Protein AF-A0AAV2QQ16-F1 (afdb_monomer)

Organism: Meganyctiphanes norvegica (NCBI:txid48144)

Mean predicted aligned error: 18.35 Å

Secondary structu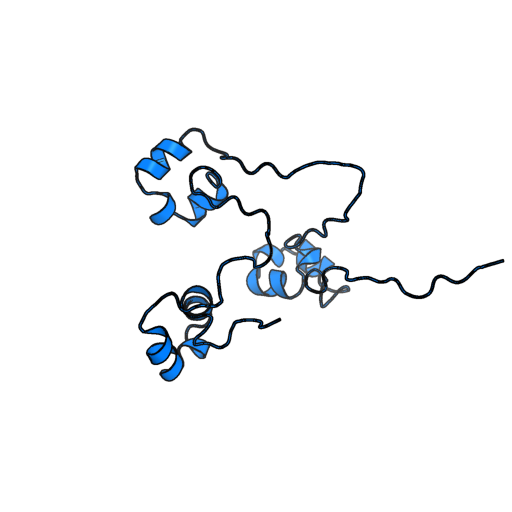re (DSSP, 8-state):
-------------TTSS-SSTTTHHHHHHHTHHHHTHHHHHHH-TTTTTSS------TT---------S-TTHHHHHHTTHHHHSHHHHHHH-TTTTT---S---S-S--S--SSTTHHHHHHTTHHHHSHHHHHHH-TTTTT-----

Sequence (148 aa):
CASYQENYILESNVWCLDKHPGKCPTWAVRGDCRSNADYMTYVCPKSCGVCMQTLYSKETEETFKCADHHESCGSWAYLGECWRNPNYMNTYCPDTCNTCHPHHGFEDNICADHHYSCSEWAEHGECLLNPAFMSHNCPYSCNMCAIE

pLDDT: mean 73.98, std 18.56, range [34.0, 97.19]

Radius of gyration: 20.08 Å; Cα contacts (8 Å, |Δi|>4): 129; chains: 1; bounding box: 46×65×39 Å

Solvent-accessible surface area (backbone atoms only — not comparable to full-atom values): 9040 Å² total; per-residue (Å²): 133,90,78,88,79,82,82,82,84,74,77,72,64,77,81,55,44,42,79,40,74,90,47,27,56,60,41,29,74,72,41,36,45,73,81,39,35,75,60,27,51,72,40,13,9,37,54,52,61,72,36,73,82,77,72,84,57,95,82,63,94,70,74,84,75,70,56,54,75,46,92,57,34,64,62,40,46,75,73,42,31,50,76,77,39,39,73,60,29,52,73,37,14,13,44,77,60,69,54,63,63,84,80,68,72,94,75,87,72,76,77,50,52,76,45,94,58,29,59,60,40,36,75,72,42,34,48,78,78,40,43,76,60,28,57,74,37,13,20,40,57,53,67,67,56,84,88,127

Structure (mmCIF, N/CA/C/O backbone):
data_AF-A0AAV2QQ16-F1
#
_entry.id   AF-A0AAV2QQ16-F1
#
loop_
_atom_site.group_PDB
_atom_site.id
_atom_site.type_symbol
_atom_site.label_atom_id
_atom_site.label_alt_id
_atom_site.label_comp_id
_atom_site.label_asym_id
_atom_site.label_entity_id
_atom_site.label_seq_id
_atom_site.pdbx_PDB_ins_code
_atom_site.Cartn_x
_atom_site.Cartn_y
_atom_site.Cartn_z
_atom_site.occupancy
_atom_site.B_iso_or_equiv
_atom_site.auth_seq_id
_atom_site.auth_comp_id
_atom_site.auth_asym_id
_atom_site.auth_atom_id
_atom_site.pdbx_PDB_model_num
ATOM 1 N N . CYS A 1 1 ? -25.372 40.022 6.803 1.00 34.00 1 CYS A N 1
ATOM 2 C CA . CYS A 1 1 ? -26.263 39.065 7.490 1.00 34.00 1 CYS A CA 1
ATOM 3 C C . CYS A 1 1 ? -26.304 37.782 6.681 1.00 34.00 1 CYS A C 1
ATOM 5 O O . CYS A 1 1 ? -26.472 37.861 5.473 1.00 34.00 1 CYS A O 1
ATOM 7 N N . ALA A 1 2 ? -26.031 36.660 7.345 1.00 38.97 2 ALA A N 1
ATOM 8 C CA . ALA A 1 2 ? -25.807 35.343 6.764 1.00 38.97 2 ALA A CA 1
ATOM 9 C C . ALA A 1 2 ? -26.985 34.827 5.921 1.00 38.97 2 ALA A C 1
ATOM 11 O O . ALA A 1 2 ? -28.140 34.976 6.318 1.00 38.97 2 ALA A O 1
ATOM 12 N N . SER A 1 3 ? -26.673 34.153 4.814 1.00 41.25 3 SER A N 1
ATOM 13 C CA . SER A 1 3 ? -27.585 33.230 4.139 1.00 41.25 3 SER A CA 1
ATOM 14 C C . SER A 1 3 ? -26.957 31.839 4.135 1.00 41.25 3 SER A C 1
ATOM 16 O O . SER A 1 3 ? -26.001 31.576 3.411 1.00 41.25 3 SER A O 1
ATOM 18 N N . TYR A 1 4 ? -27.490 31.015 5.031 1.00 43.38 4 TYR A N 1
ATOM 19 C CA . TYR A 1 4 ? -27.502 29.559 5.092 1.00 43.38 4 TYR A CA 1
ATOM 20 C C . TYR A 1 4 ? -26.944 28.821 3.863 1.00 43.38 4 TYR A C 1
ATOM 22 O O . TYR A 1 4 ? -27.578 28.772 2.812 1.00 43.38 4 TYR A O 1
ATOM 30 N N . GLN A 1 5 ? -25.805 28.157 4.053 1.00 41.94 5 GLN A N 1
ATOM 31 C CA . GLN A 1 5 ? -25.510 26.888 3.393 1.00 41.94 5 GLN A CA 1
ATOM 32 C C . GLN A 1 5 ? -25.169 25.886 4.493 1.00 41.94 5 GLN A C 1
ATOM 34 O O . GLN A 1 5 ? -24.053 25.832 5.004 1.00 41.94 5 GLN A O 1
ATOM 39 N N . GLU A 1 6 ? -26.197 25.160 4.919 1.00 42.34 6 GLU A N 1
ATOM 40 C CA . GLU A 1 6 ? -26.064 23.989 5.770 1.00 42.34 6 GLU A CA 1
ATOM 41 C C . GLU A 1 6 ? -25.352 22.871 4.992 1.00 42.34 6 GLU A C 1
ATOM 43 O O . GLU A 1 6 ? -25.765 22.493 3.900 1.00 42.34 6 GLU A O 1
ATOM 48 N N . ASN A 1 7 ? -24.298 22.334 5.610 1.00 46.41 7 ASN A N 1
ATOM 49 C CA . ASN A 1 7 ? -23.937 20.916 5.574 1.00 46.41 7 ASN A CA 1
ATOM 50 C C . ASN A 1 7 ? -23.619 20.273 4.213 1.00 46.41 7 ASN A C 1
ATOM 52 O O . ASN A 1 7 ? -24.201 19.255 3.855 1.00 46.41 7 ASN A O 1
ATOM 56 N N . TYR A 1 8 ? -22.584 20.764 3.530 1.00 43.53 8 TYR A N 1
ATOM 57 C CA . TYR A 1 8 ? -21.833 19.961 2.553 1.00 43.53 8 TYR A CA 1
ATOM 58 C C . TYR A 1 8 ? -20.449 19.617 3.132 1.00 43.53 8 TYR A C 1
ATOM 60 O O . TYR A 1 8 ? -19.409 19.954 2.573 1.00 43.53 8 TYR A O 1
ATOM 68 N N . ILE A 1 9 ? -20.430 18.985 4.315 1.00 46.88 9 ILE A N 1
ATOM 69 C CA . ILE A 1 9 ? -19.266 18.213 4.775 1.00 46.88 9 ILE A CA 1
ATOM 70 C C . ILE A 1 9 ? -19.329 16.897 4.001 1.00 46.88 9 ILE A C 1
ATOM 72 O O . ILE A 1 9 ? -19.805 15.891 4.517 1.00 46.88 9 ILE A O 1
ATOM 76 N N . LEU A 1 10 ? -18.949 16.924 2.728 1.00 43.50 10 LEU A N 1
ATOM 77 C CA . LEU A 1 10 ? -18.816 15.696 1.962 1.00 43.50 10 LEU A CA 1
ATOM 78 C C . LEU A 1 10 ? -17.417 15.135 2.126 1.00 43.50 10 LEU A C 1
ATOM 80 O O . LEU A 1 10 ? -16.437 15.668 1.615 1.00 43.50 10 LEU A O 1
ATOM 84 N N . GLU A 1 11 ? -17.401 14.069 2.923 1.00 44.38 11 GLU A N 1
ATOM 85 C CA . GLU A 1 11 ? -16.553 12.894 2.750 1.00 44.38 11 GLU A CA 1
ATOM 86 C C . GLU A 1 11 ? -15.055 13.186 2.688 1.00 44.38 11 GLU A C 1
ATOM 88 O O . GLU A 1 11 ? -14.321 12.781 1.791 1.00 44.38 11 GLU A O 1
ATOM 93 N N . SER A 1 12 ? -14.559 13.840 3.737 1.00 49.03 12 SER A N 1
ATOM 94 C CA . SER A 1 12 ? -13.152 13.711 4.098 1.00 49.03 12 SER A CA 1
ATOM 95 C C . SER A 1 12 ? -12.847 12.232 4.363 1.00 49.03 12 SER A C 1
ATOM 97 O O . SER A 1 12 ? -13.404 11.682 5.312 1.00 49.03 12 SER A O 1
ATOM 99 N N . ASN A 1 13 ? -11.977 11.620 3.549 1.00 53.56 13 ASN A N 1
ATOM 100 C CA . ASN A 1 13 ? -11.393 10.279 3.713 1.00 53.56 13 ASN A CA 1
ATOM 101 C C . ASN A 1 13 ? -11.302 9.842 5.190 1.00 53.56 13 ASN A C 1
ATOM 103 O O . ASN A 1 13 ? -10.327 10.147 5.882 1.00 53.56 13 ASN A O 1
ATOM 107 N N . VAL A 1 14 ? -12.328 9.126 5.667 1.00 55.81 14 VAL A N 1
ATOM 108 C CA . VAL A 1 14 ? -12.535 8.786 7.090 1.00 55.81 14 VAL A CA 1
ATOM 109 C C . VAL A 1 14 ? -11.428 7.862 7.615 1.00 55.81 14 VAL A C 1
ATOM 111 O O . VAL A 1 14 ? -11.119 7.860 8.805 1.00 55.81 14 VAL A O 1
ATOM 114 N N . TRP A 1 15 ? -10.761 7.139 6.715 1.00 57.22 15 TRP A N 1
ATOM 115 C CA . TRP A 1 15 ? -9.616 6.280 7.013 1.00 57.22 15 TRP A CA 1
ATOM 116 C C . TRP A 1 15 ? -8.303 7.055 7.224 1.00 57.22 15 TRP A C 1
ATOM 118 O O . TRP A 1 15 ? -7.371 6.519 7.817 1.00 57.22 15 TRP A O 1
ATOM 128 N N . CYS A 1 16 ? -8.227 8.320 6.789 1.00 72.88 16 CYS A N 1
ATOM 129 C CA . CYS A 1 16 ? -7.034 9.161 6.891 1.00 72.88 16 CYS A CA 1
ATOM 130 C C . CYS A 1 16 ? -7.122 10.161 8.055 1.00 72.88 16 CYS A C 1
ATOM 132 O O . CYS A 1 16 ? -6.892 11.370 7.920 1.00 72.88 16 CYS A O 1
ATOM 134 N N . LEU A 1 17 ? -7.509 9.648 9.220 1.00 79.12 17 LEU A N 1
ATOM 135 C CA . LEU A 1 17 ? -7.587 10.398 10.464 1.00 79.12 17 LEU A CA 1
ATOM 136 C C . LEU A 1 17 ? -6.901 9.617 11.576 1.00 79.12 17 LEU A C 1
ATOM 138 O O . LEU A 1 17 ? -7.032 8.400 11.694 1.00 79.12 17 LEU A O 1
ATOM 142 N N . ASP A 1 18 ? -6.185 10.345 12.424 1.00 81.81 18 ASP A N 1
ATOM 143 C CA . ASP A 1 18 ? -5.626 9.772 13.636 1.00 81.81 18 ASP A CA 1
ATOM 144 C C . ASP A 1 18 ? -6.757 9.413 14.598 1.00 81.81 18 ASP A C 1
ATOM 146 O O . ASP A 1 18 ? -7.532 10.277 15.015 1.00 81.81 18 ASP A O 1
ATOM 150 N N . LYS A 1 19 ? -6.814 8.148 15.016 1.00 85.06 19 LYS A N 1
ATOM 151 C CA . LYS A 1 19 ? -7.788 7.668 16.010 1.00 85.06 19 LYS A CA 1
ATOM 152 C C . LYS A 1 19 ? -7.504 8.233 17.404 1.00 85.06 19 LYS A C 1
ATOM 154 O O . LYS A 1 19 ? -8.383 8.272 18.264 1.00 85.06 19 LYS A O 1
ATOM 159 N N . HIS A 1 20 ? -6.275 8.703 17.630 1.00 85.88 20 HIS A N 1
ATOM 160 C CA . HIS A 1 20 ? -5.846 9.358 18.864 1.00 85.88 20 HIS A CA 1
ATOM 161 C C . HIS A 1 20 ? -5.153 10.700 18.576 1.00 85.88 20 HIS A C 1
ATOM 163 O O . HIS A 1 20 ? -3.938 10.804 18.735 1.00 85.88 20 HIS A O 1
ATOM 169 N N . PRO A 1 21 ? -5.893 11.764 18.219 1.00 83.12 21 PRO A N 1
ATOM 170 C CA . PRO A 1 21 ? -5.307 13.035 17.777 1.00 83.12 21 PRO A CA 1
ATOM 171 C C . PRO A 1 21 ? -4.406 13.718 18.824 1.00 83.12 21 PRO A C 1
ATOM 173 O O . PRO A 1 21 ? -3.504 14.464 18.463 1.00 83.12 21 PRO A O 1
ATOM 176 N N . GLY A 1 22 ? -4.590 13.437 20.120 1.00 87.50 22 GLY A N 1
ATOM 177 C CA . GLY A 1 22 ? -3.707 13.936 21.186 1.00 87.50 22 GLY A CA 1
ATOM 178 C C . GLY A 1 22 ? -2.440 13.104 21.441 1.00 87.50 22 GLY A C 1
ATOM 179 O O . GLY A 1 22 ? -1.552 13.564 22.153 1.00 87.50 22 GLY A O 1
ATOM 180 N N . LYS A 1 23 ? -2.348 11.879 20.905 1.00 92.38 23 LYS A N 1
ATOM 181 C CA . LYS A 1 23 ? -1.226 10.944 21.146 1.00 92.38 23 LYS A CA 1
ATOM 182 C C . LYS A 1 23 ? -0.461 10.582 19.875 1.00 92.38 23 LYS A C 1
ATOM 184 O O . LYS A 1 23 ? 0.747 10.396 19.914 1.00 92.38 23 LYS A O 1
ATOM 189 N N . CYS A 1 24 ? -1.148 10.516 18.743 1.00 92.19 24 CYS A N 1
ATOM 190 C CA . CYS A 1 24 ? -0.551 10.189 17.458 1.00 92.19 24 CYS A CA 1
ATOM 191 C C . CYS A 1 24 ? 0.609 11.123 17.066 1.00 92.19 24 CYS A C 1
ATOM 193 O O . CYS A 1 24 ? 1.646 10.594 16.667 1.00 92.19 24 CYS A O 1
ATOM 195 N N . PRO A 1 25 ? 0.543 12.456 17.282 1.00 93.62 25 PRO A N 1
ATOM 196 C CA . PRO A 1 25 ? 1.682 13.329 16.998 1.00 93.62 25 PRO A CA 1
ATOM 197 C C . PRO A 1 25 ? 2.910 13.015 17.861 1.00 93.62 25 PRO A C 1
ATOM 199 O O . PRO A 1 25 ? 4.038 13.025 17.376 1.00 93.62 25 PRO A O 1
ATOM 202 N N . THR A 1 26 ? 2.711 12.712 19.147 1.00 94.88 26 THR A N 1
ATOM 203 C CA . THR A 1 26 ? 3.816 12.426 20.072 1.00 94.88 26 THR A CA 1
ATOM 204 C C . THR A 1 26 ? 4.442 11.060 19.815 1.00 94.88 26 THR A C 1
ATOM 206 O O . THR A 1 26 ? 5.666 10.953 19.819 1.00 94.88 26 THR A O 1
ATOM 209 N N . TRP A 1 27 ? 3.637 10.036 19.533 1.00 92.25 27 TRP A N 1
ATOM 210 C CA . TRP A 1 27 ? 4.126 8.717 19.117 1.00 92.25 27 TRP A CA 1
ATOM 211 C C . TRP A 1 27 ? 4.866 8.776 17.775 1.00 92.25 27 TRP A C 1
ATOM 213 O O . TRP A 1 27 ? 5.945 8.204 17.627 1.00 92.25 27 TRP A O 1
ATOM 223 N N . ALA A 1 28 ? 4.359 9.550 16.814 1.00 87.94 28 ALA A N 1
ATOM 224 C CA . ALA A 1 28 ? 5.040 9.744 15.539 1.00 87.94 28 ALA A CA 1
ATOM 225 C C . ALA A 1 28 ? 6.423 10.393 15.705 1.00 87.94 28 ALA A C 1
ATOM 227 O O . ALA A 1 28 ? 7.412 9.861 15.200 1.00 87.94 28 ALA A O 1
ATOM 228 N N . VAL A 1 29 ? 6.525 11.479 16.485 1.00 91.31 29 VAL A N 1
ATOM 229 C CA . VAL A 1 29 ? 7.808 12.151 16.784 1.00 91.31 29 VAL A CA 1
ATOM 230 C C . VAL A 1 29 ? 8.777 11.237 17.537 1.00 91.31 29 VAL A C 1
ATOM 232 O O . VAL A 1 29 ? 9.986 11.294 17.322 1.00 91.31 29 VAL A O 1
ATOM 235 N N . ARG A 1 30 ? 8.259 10.364 18.404 1.00 92.75 30 ARG A N 1
ATOM 236 C CA . ARG A 1 30 ? 9.050 9.378 19.149 1.00 92.75 30 ARG A CA 1
ATOM 237 C C . ARG A 1 30 ? 9.572 8.232 18.269 1.00 92.75 30 ARG A C 1
ATOM 239 O O . ARG A 1 30 ? 10.430 7.473 18.713 1.00 92.75 30 ARG A O 1
ATOM 246 N N . GLY A 1 31 ? 9.115 8.140 17.020 1.00 89.12 31 GLY A N 1
ATOM 247 C CA . GLY A 1 31 ? 9.569 7.150 16.047 1.00 89.12 31 GLY A CA 1
ATOM 248 C C . GLY A 1 31 ? 8.720 5.882 16.004 1.00 89.12 31 GLY A C 1
ATOM 249 O O . GLY A 1 31 ? 9.094 4.940 15.304 1.00 89.12 31 GLY A O 1
ATOM 250 N N . ASP A 1 32 ? 7.564 5.863 16.676 1.00 92.00 32 ASP A N 1
ATOM 251 C CA . ASP A 1 32 ? 6.681 4.694 16.713 1.00 92.00 32 ASP A CA 1
ATOM 252 C C . ASP A 1 32 ? 6.180 4.306 15.312 1.00 92.00 32 ASP A C 1
ATOM 254 O O . ASP A 1 32 ? 5.949 3.131 15.047 1.00 92.00 32 ASP A O 1
ATOM 258 N N . CYS A 1 33 ? 6.118 5.248 14.363 1.00 87.50 33 CYS A N 1
ATOM 259 C CA . CYS A 1 33 ? 5.799 4.953 12.961 1.00 87.50 33 CYS A CA 1
ATOM 260 C C . CYS A 1 33 ? 6.803 4.001 12.285 1.00 87.50 33 CYS A C 1
ATOM 262 O O . CYS A 1 33 ? 6.458 3.360 11.300 1.00 87.50 33 CYS A O 1
ATOM 264 N N . ARG A 1 34 ? 8.043 3.908 12.792 1.00 86.00 34 ARG A N 1
ATOM 265 C CA . ARG A 1 34 ? 9.065 2.968 12.301 1.00 86.00 34 ARG A CA 1
ATOM 266 C C . ARG A 1 34 ? 9.174 1.733 13.186 1.00 86.00 34 ARG A C 1
ATOM 268 O O . ARG A 1 34 ? 9.319 0.634 12.670 1.00 86.00 34 ARG A O 1
ATOM 275 N N . SER A 1 35 ? 9.126 1.904 14.507 1.00 85.12 35 SER A N 1
ATOM 276 C CA . SER A 1 35 ? 9.295 0.795 15.456 1.00 85.12 35 SER A CA 1
ATOM 277 C C . SER A 1 35 ? 8.025 -0.024 15.693 1.00 85.12 35 SER A C 1
ATOM 279 O O . SER A 1 35 ? 8.115 -1.125 16.224 1.00 85.12 35 SER A O 1
ATOM 281 N N . ASN A 1 36 ? 6.855 0.501 15.326 1.00 83.44 36 ASN A N 1
ATOM 282 C CA . ASN A 1 36 ? 5.554 -0.146 15.473 1.00 83.44 36 ASN A CA 1
ATOM 283 C C . ASN A 1 36 ? 4.644 0.195 14.277 1.00 83.44 36 ASN A C 1
ATOM 285 O O . ASN A 1 36 ? 3.518 0.672 14.438 1.00 83.44 36 ASN A O 1
ATOM 289 N N . ALA A 1 37 ? 5.188 0.015 13.070 1.00 77.25 37 ALA A N 1
ATOM 290 C CA . ALA A 1 37 ? 4.595 0.483 11.821 1.00 77.25 37 ALA A CA 1
ATOM 291 C C . ALA A 1 37 ? 3.171 -0.051 11.598 1.00 77.25 37 ALA A C 1
ATOM 293 O O . ALA A 1 37 ? 2.284 0.739 11.296 1.00 77.25 37 ALA A O 1
ATOM 294 N N . ASP A 1 38 ? 2.907 -1.337 11.834 1.00 76.69 38 ASP A N 1
ATOM 295 C CA . ASP A 1 38 ? 1.582 -1.939 11.598 1.00 76.69 38 ASP A CA 1
ATOM 296 C C . ASP A 1 38 ? 0.490 -1.325 12.487 1.00 76.69 38 ASP A C 1
ATOM 298 O O . ASP A 1 38 ? -0.600 -0.980 12.036 1.00 76.69 38 ASP A O 1
ATOM 302 N N . TYR A 1 39 ? 0.795 -1.109 13.767 1.00 83.88 39 TYR A N 1
ATOM 303 C CA . TYR A 1 39 ? -0.136 -0.457 14.685 1.00 83.88 39 TYR A CA 1
ATOM 304 C C . TYR A 1 39 ? -0.313 1.024 14.342 1.00 83.88 39 TYR A C 1
ATOM 306 O O . TYR A 1 39 ? -1.425 1.553 14.334 1.00 83.88 39 TYR A O 1
ATOM 314 N N . MET A 1 40 ? 0.792 1.708 14.057 1.00 86.38 40 MET A N 1
ATOM 315 C CA . MET A 1 40 ? 0.804 3.150 13.853 1.00 86.38 40 MET A CA 1
ATOM 316 C C . MET A 1 40 ? 0.218 3.566 12.503 1.00 86.38 40 MET A C 1
ATOM 318 O O . MET A 1 40 ? -0.412 4.615 12.423 1.00 86.38 40 MET A O 1
ATOM 322 N N . THR A 1 41 ? 0.340 2.738 11.470 1.00 77.19 41 THR A N 1
ATOM 323 C CA . THR A 1 41 ? -0.321 2.934 10.170 1.00 77.19 41 THR A CA 1
ATOM 324 C C . THR A 1 41 ? -1.839 2.803 10.287 1.00 77.19 41 THR A C 1
ATOM 326 O O . THR A 1 41 ? -2.558 3.572 9.662 1.00 77.19 41 THR A O 1
ATOM 329 N N . TYR A 1 42 ? -2.347 1.913 11.143 1.00 79.56 42 TYR A N 1
ATOM 330 C CA . TYR A 1 42 ? -3.787 1.758 11.376 1.00 79.56 42 TYR A CA 1
ATOM 331 C C . TYR A 1 42 ? -4.380 2.808 12.334 1.00 79.56 42 TYR A C 1
ATOM 333 O O . TYR A 1 42 ? -5.514 3.262 12.160 1.00 79.56 42 TYR A O 1
ATOM 341 N N . VAL A 1 43 ? -3.646 3.171 13.390 1.00 85.25 43 VAL A N 1
ATOM 342 C CA . VAL A 1 43 ? -4.144 4.047 14.468 1.00 85.25 43 VAL A CA 1
ATOM 343 C C . VAL A 1 43 ? -3.817 5.518 14.224 1.00 85.25 43 VAL A C 1
ATOM 345 O O . VAL A 1 43 ? -4.612 6.389 14.584 1.00 85.25 43 VAL A O 1
ATOM 348 N N . CYS A 1 44 ? -2.668 5.796 13.615 1.00 90.75 44 CYS A N 1
ATOM 349 C CA . CYS A 1 44 ? -2.132 7.135 13.391 1.00 90.75 44 CYS A CA 1
ATOM 350 C C . CYS A 1 44 ? -1.723 7.369 11.919 1.00 90.75 44 CYS A C 1
ATOM 352 O O . CYS A 1 44 ? -0.6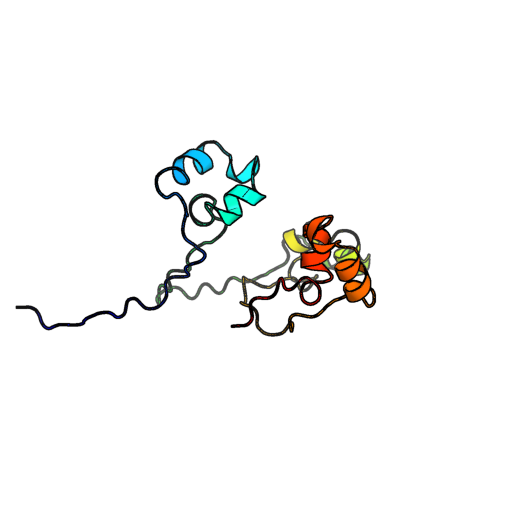10 7.847 11.663 1.00 90.75 44 CYS A O 1
ATOM 354 N N . PRO A 1 45 ? -2.584 7.035 10.936 1.00 81.94 45 PRO A N 1
ATOM 355 C CA . PRO A 1 45 ? -2.234 7.080 9.515 1.00 81.94 45 PRO A CA 1
ATOM 356 C C . PRO A 1 45 ? -1.820 8.484 9.056 1.00 81.94 45 PRO A C 1
ATOM 358 O O . PRO A 1 45 ? -0.919 8.625 8.228 1.00 81.94 45 PRO A O 1
ATOM 361 N N . LYS A 1 46 ? -2.423 9.531 9.637 1.00 83.06 46 LYS A N 1
ATOM 362 C CA . LYS A 1 46 ? -2.114 10.928 9.318 1.00 83.06 46 LYS A CA 1
ATOM 363 C C . LYS A 1 46 ? -0.818 11.376 9.990 1.00 83.06 46 LYS A C 1
ATOM 365 O O . LYS A 1 46 ? 0.060 11.909 9.319 1.00 83.06 46 LYS A O 1
ATOM 370 N N . SER A 1 47 ? -0.670 11.152 11.298 1.00 88.25 47 SER A N 1
ATOM 371 C CA . SER A 1 47 ? 0.549 11.532 12.030 1.00 88.25 47 SER A CA 1
ATOM 372 C C . SER A 1 47 ? 1.794 10.787 11.540 1.00 88.25 47 SER A C 1
ATOM 374 O O . SER A 1 47 ? 2.890 11.336 11.608 1.00 88.25 47 SER A O 1
ATOM 376 N N . CYS A 1 48 ? 1.641 9.565 11.025 1.00 85.62 48 CYS A N 1
ATOM 377 C CA . CYS A 1 48 ? 2.737 8.806 10.426 1.00 85.62 48 CYS A CA 1
ATOM 378 C C . CYS A 1 48 ? 2.982 9.104 8.945 1.00 85.62 48 CYS A C 1
ATOM 380 O O . CYS A 1 48 ? 3.894 8.518 8.367 1.00 85.62 48 CYS A O 1
ATOM 382 N N . GLY A 1 49 ? 2.192 9.993 8.330 1.00 79.00 49 GLY A N 1
ATOM 383 C CA . GLY A 1 49 ? 2.313 10.330 6.909 1.00 79.00 49 GLY A CA 1
ATOM 384 C C . GLY A 1 49 ? 2.025 9.155 5.972 1.00 79.00 49 GLY A C 1
ATOM 385 O O . GLY A 1 49 ? 2.436 9.181 4.819 1.00 79.00 49 GLY A O 1
ATOM 386 N N . VAL A 1 50 ? 1.344 8.124 6.475 1.00 75.50 50 VAL A N 1
ATOM 387 C CA . VAL A 1 50 ? 0.971 6.909 5.732 1.00 75.50 50 VAL A CA 1
ATOM 388 C C . VAL A 1 50 ? -0.171 7.215 4.775 1.00 75.50 50 VAL A C 1
ATOM 390 O O . VAL A 1 50 ? -0.276 6.625 3.708 1.00 75.50 50 VAL A O 1
ATOM 393 N N . CYS A 1 51 ? -1.008 8.178 5.147 1.00 65.81 51 CYS A N 1
ATOM 394 C CA . CYS A 1 51 ? -1.973 8.776 4.256 1.00 65.81 51 CYS A CA 1
ATOM 395 C C . CYS A 1 51 ? -1.700 10.278 4.177 1.00 65.81 51 CYS A C 1
ATOM 397 O O . CYS A 1 51 ? -1.625 10.991 5.183 1.00 65.81 51 CYS A O 1
ATOM 399 N N . MET A 1 52 ? -1.541 10.772 2.959 1.00 56.66 52 MET A N 1
ATOM 400 C CA . MET A 1 52 ? -1.586 12.195 2.688 1.00 56.66 52 MET A CA 1
ATOM 401 C C . MET A 1 52 ? -3.006 12.466 2.214 1.00 56.66 52 MET A C 1
ATOM 403 O O . MET A 1 52 ? -3.428 11.924 1.195 1.00 56.66 52 MET A O 1
ATOM 407 N N . GLN A 1 53 ? -3.776 13.259 2.968 1.00 49.78 53 GLN A N 1
ATOM 408 C CA . GLN A 1 53 ? -4.992 13.825 2.397 1.00 49.78 53 GLN A CA 1
ATOM 409 C C . GLN A 1 53 ? -4.526 14.635 1.192 1.00 49.78 53 GLN A C 1
ATOM 411 O O . GLN A 1 53 ? -3.910 15.689 1.355 1.00 49.78 53 GLN A O 1
ATOM 416 N N . THR A 1 54 ? -4.791 14.135 -0.011 1.00 43.31 54 THR A N 1
ATOM 417 C CA . THR A 1 54 ? -4.871 14.979 -1.190 1.00 43.31 54 THR A CA 1
ATOM 418 C C . THR A 1 54 ? -6.017 15.933 -0.900 1.00 43.31 54 THR A C 1
ATOM 420 O O . THR A 1 54 ? -7.179 15.651 -1.190 1.00 43.31 54 THR A O 1
ATOM 423 N N . LEU A 1 55 ? -5.713 17.052 -0.239 1.00 43.03 55 LEU A N 1
ATOM 424 C CA . LEU A 1 55 ? -6.529 18.231 -0.417 1.00 43.03 55 LEU A CA 1
ATOM 425 C C . LEU A 1 55 ? -6.511 18.433 -1.921 1.00 43.03 55 LEU A C 1
ATOM 427 O O . LEU A 1 55 ? -5.460 18.692 -2.500 1.00 43.03 55 LEU A O 1
ATOM 431 N N . TYR A 1 56 ? -7.662 18.186 -2.534 1.00 46.28 56 TYR A N 1
ATOM 432 C CA . TYR A 1 56 ? -7.974 18.519 -3.909 1.00 46.28 56 TYR A CA 1
ATOM 433 C C . TYR A 1 56 ? -7.845 20.047 -4.025 1.00 46.28 56 TYR A C 1
ATOM 435 O O . TYR A 1 56 ? -8.821 20.794 -4.032 1.00 46.28 56 TYR A O 1
ATOM 443 N N . SER A 1 57 ? -6.611 20.548 -4.013 1.00 40.97 57 SER A N 1
ATOM 444 C CA . SER A 1 57 ? -6.292 21.903 -4.400 1.00 40.97 57 SER A CA 1
ATOM 445 C C . SER A 1 57 ? -6.414 21.901 -5.906 1.00 40.97 57 SER A C 1
ATOM 447 O O . SER A 1 57 ? -5.536 21.424 -6.621 1.00 40.97 57 SER A O 1
ATOM 449 N N . LYS A 1 58 ? -7.539 22.432 -6.374 1.00 50.56 58 LYS A N 1
ATOM 450 C CA . LYS A 1 58 ? -7.879 22.713 -7.772 1.00 50.56 58 LYS A CA 1
ATOM 451 C C . LYS A 1 58 ? -6.859 23.631 -8.492 1.00 50.56 58 LYS A C 1
ATOM 453 O O . LYS A 1 58 ? -7.197 24.242 -9.494 1.00 50.56 58 LYS A O 1
ATOM 458 N N . GLU A 1 59 ? -5.626 23.765 -8.009 1.00 51.81 59 GLU A N 1
ATOM 459 C CA . GLU A 1 59 ? -4.624 24.697 -8.536 1.00 51.81 59 GLU A CA 1
ATOM 460 C C . GLU A 1 59 ? -3.235 24.104 -8.800 1.00 51.81 59 GLU A C 1
ATOM 462 O O . GLU A 1 59 ? -2.366 24.835 -9.262 1.00 51.81 59 GLU A O 1
ATOM 467 N N . THR A 1 60 ? -3.011 22.797 -8.639 1.00 38.41 60 THR A N 1
ATOM 468 C CA . THR A 1 60 ? -1.789 22.172 -9.176 1.00 38.41 60 THR A CA 1
ATOM 469 C C . THR A 1 60 ? -2.107 20.808 -9.776 1.00 38.41 60 THR A C 1
ATOM 471 O O . THR A 1 60 ? -2.296 19.835 -9.046 1.00 38.41 60 THR A O 1
ATOM 474 N N . GLU A 1 61 ? -2.157 20.728 -11.109 1.00 49.38 61 GLU A N 1
ATOM 475 C CA . GLU A 1 61 ? -1.961 19.467 -11.831 1.00 49.38 61 GLU A CA 1
ATOM 476 C C . GLU A 1 61 ? -0.528 18.976 -11.588 1.00 49.38 61 GLU A C 1
ATOM 478 O O . GLU A 1 61 ? 0.354 19.140 -12.424 1.00 49.38 61 GLU A O 1
ATOM 483 N N . GLU A 1 62 ? -0.267 18.378 -10.433 1.00 46.81 62 GLU A N 1
ATOM 484 C CA . GLU A 1 62 ? 0.862 17.464 -10.307 1.00 46.81 62 GLU A CA 1
ATOM 485 C C . GLU A 1 62 ? 0.298 16.052 -10.295 1.00 46.81 62 GLU A C 1
ATOM 487 O O . GLU A 1 62 ? 0.013 15.452 -9.261 1.00 46.81 62 GLU A O 1
ATOM 492 N N . THR A 1 63 ? 0.083 15.533 -11.504 1.00 48.75 63 THR A N 1
ATOM 493 C CA . THR A 1 63 ? -0.081 14.100 -11.720 1.00 48.75 63 THR A CA 1
ATOM 494 C C . THR A 1 63 ? 1.169 13.423 -11.169 1.00 48.75 63 THR A C 1
ATOM 496 O O . THR A 1 63 ? 2.262 13.637 -11.700 1.00 48.75 63 THR A O 1
ATOM 499 N N . PHE A 1 64 ? 1.038 12.636 -10.101 1.00 52.62 64 PHE A N 1
ATOM 500 C CA . PHE A 1 64 ? 2.137 11.821 -9.596 1.00 52.62 64 PHE A CA 1
ATOM 501 C C . PHE A 1 64 ? 2.605 10.891 -10.721 1.00 52.62 64 PHE A C 1
ATOM 503 O O . PHE A 1 64 ? 1.928 9.923 -11.072 1.00 52.62 64 PHE A O 1
ATOM 510 N N . LYS A 1 65 ? 3.737 11.227 -11.345 1.00 60.41 65 LYS A N 1
ATOM 511 C CA . LYS A 1 65 ? 4.300 10.444 -12.439 1.00 60.41 65 LYS A CA 1
ATOM 512 C C . LYS A 1 65 ? 5.085 9.297 -11.830 1.00 60.41 65 LYS A C 1
ATOM 514 O O . LYS A 1 65 ? 6.219 9.477 -11.394 1.00 60.41 65 LYS A O 1
ATOM 519 N N . CYS A 1 66 ? 4.459 8.130 -11.784 1.00 73.75 66 CYS A N 1
ATOM 520 C CA . CYS A 1 66 ? 5.169 6.923 -11.425 1.00 73.75 66 CYS A CA 1
ATOM 521 C C . CYS A 1 66 ? 6.230 6.617 -12.488 1.00 73.75 66 CYS A C 1
ATOM 523 O O . CYS A 1 66 ? 5.969 6.717 -13.687 1.00 73.75 66 CYS A O 1
ATOM 525 N N . ALA A 1 67 ? 7.444 6.342 -12.031 1.00 82.50 67 ALA A N 1
ATOM 526 C CA . ALA A 1 67 ? 8.591 6.099 -12.882 1.00 82.50 67 ALA A CA 1
ATOM 527 C C . ALA A 1 67 ? 9.595 5.241 -12.123 1.00 82.50 67 ALA A C 1
ATOM 529 O O . ALA A 1 67 ? 9.697 5.324 -10.897 1.00 82.50 67 ALA A O 1
ATOM 530 N N . ASP A 1 68 ? 10.380 4.474 -12.864 1.00 86.06 68 ASP A N 1
ATOM 531 C CA . ASP A 1 68 ? 11.534 3.795 -12.303 1.00 86.06 68 ASP A CA 1
ATOM 532 C C . ASP A 1 68 ? 12.555 4.787 -11.744 1.00 86.06 68 ASP A C 1
ATOM 534 O O . ASP A 1 68 ? 12.789 5.878 -12.268 1.00 86.06 68 ASP A O 1
ATOM 538 N N . HIS A 1 69 ? 13.203 4.373 -10.666 1.00 86.19 69 HIS A N 1
ATOM 539 C CA . HIS A 1 69 ? 14.232 5.127 -9.961 1.00 86.19 69 HIS A CA 1
ATOM 540 C C . HIS A 1 69 ? 15.633 4.563 -10.208 1.00 86.19 69 HIS A C 1
ATOM 542 O O . HIS A 1 69 ? 16.602 5.059 -9.631 1.00 86.19 69 HIS A O 1
ATOM 548 N N . HIS A 1 70 ? 15.760 3.537 -11.055 1.00 89.75 70 HIS A N 1
ATOM 549 C CA . HIS A 1 70 ? 17.039 2.918 -11.372 1.00 89.75 70 HIS A CA 1
ATOM 550 C C . HIS A 1 70 ? 17.161 2.557 -12.860 1.00 89.75 70 HIS A C 1
ATOM 552 O O . HIS A 1 70 ? 16.268 1.966 -13.457 1.00 89.75 70 HIS A O 1
ATOM 558 N N . GLU A 1 71 ? 18.308 2.855 -13.470 1.00 93.69 71 GLU A N 1
ATOM 559 C CA . GLU A 1 71 ? 18.559 2.587 -14.898 1.00 93.69 71 GLU A CA 1
ATOM 560 C C . GLU A 1 71 ? 18.524 1.089 -15.253 1.00 93.69 71 GLU A C 1
ATOM 562 O O . GLU A 1 71 ? 18.100 0.698 -16.338 1.00 93.69 71 GLU A O 1
ATOM 567 N N . SER A 1 72 ? 18.927 0.231 -14.311 1.00 95.50 72 SER A N 1
ATOM 568 C CA . SER A 1 72 ? 18.940 -1.230 -14.474 1.00 95.50 72 SER A CA 1
ATOM 569 C C . SER A 1 72 ? 17.582 -1.914 -14.294 1.00 95.50 72 SER A C 1
ATOM 571 O O . SER A 1 72 ? 17.543 -3.142 -14.366 1.00 95.50 72 SER A O 1
ATOM 573 N N . CYS A 1 73 ? 16.484 -1.180 -14.071 1.00 91.56 73 CYS A N 1
ATOM 574 C CA . CYS A 1 73 ? 15.166 -1.780 -13.838 1.00 91.56 73 CYS A CA 1
ATOM 575 C C . CYS A 1 73 ? 14.761 -2.759 -14.946 1.00 91.56 73 CYS A C 1
ATOM 577 O O . CYS A 1 73 ? 14.397 -3.896 -14.645 1.00 91.56 73 CYS A O 1
ATOM 579 N N . GLY A 1 74 ? 14.950 -2.389 -16.217 1.00 93.25 74 GLY A N 1
ATOM 580 C CA . GLY A 1 74 ? 14.678 -3.282 -17.348 1.00 93.25 74 GLY A CA 1
ATOM 581 C C . GLY A 1 74 ? 15.511 -4.571 -17.322 1.00 93.25 74 GLY A C 1
ATOM 582 O O . GLY A 1 74 ? 14.985 -5.660 -17.546 1.00 93.25 74 GLY A O 1
ATOM 583 N N . SER A 1 75 ? 16.801 -4.475 -16.983 1.00 94.38 75 SER A N 1
ATOM 584 C CA . SER A 1 75 ? 17.693 -5.638 -16.872 1.00 94.38 75 SER A CA 1
ATOM 585 C C . SER A 1 75 ? 17.293 -6.562 -15.721 1.00 94.38 75 SER A C 1
ATOM 587 O O . SER A 1 75 ? 17.306 -7.781 -15.867 1.00 94.38 75 SER A O 1
ATOM 589 N N . TRP A 1 76 ? 16.919 -6.001 -14.574 1.00 92.75 76 TRP A N 1
ATOM 590 C CA . TRP A 1 76 ? 16.478 -6.771 -13.412 1.00 92.75 76 TRP A CA 1
ATOM 591 C C . TRP A 1 76 ? 15.124 -7.434 -13.642 1.00 92.75 76 TRP A C 1
ATOM 593 O O . TRP A 1 76 ? 14.946 -8.607 -13.319 1.00 92.75 76 TRP A O 1
ATOM 603 N N . ALA A 1 77 ? 14.191 -6.735 -14.279 1.00 88.38 77 ALA A N 1
ATOM 604 C CA . ALA A 1 77 ? 12.919 -7.321 -14.669 1.00 88.38 77 ALA A CA 1
ATOM 605 C C . ALA A 1 77 ? 13.091 -8.451 -15.687 1.00 88.38 77 ALA A C 1
ATOM 607 O O . ALA A 1 77 ? 12.467 -9.499 -15.532 1.00 88.38 77 ALA A O 1
ATOM 608 N N . TYR A 1 78 ? 14.005 -8.302 -16.654 1.00 87.75 78 TYR A N 1
ATOM 609 C CA . TYR A 1 78 ? 14.381 -9.388 -17.565 1.00 87.75 78 TYR A CA 1
ATOM 610 C C . TYR A 1 78 ? 14.937 -10.616 -16.821 1.00 87.75 78 TYR A C 1
ATOM 612 O O . TYR A 1 78 ? 14.665 -11.752 -17.202 1.00 87.75 78 TYR A O 1
ATOM 620 N N . LEU A 1 79 ? 15.667 -10.405 -15.721 1.00 89.12 79 LEU A N 1
ATOM 621 C CA . LEU A 1 79 ? 16.149 -11.473 -14.834 1.00 89.12 79 LEU A CA 1
ATOM 622 C C . LEU A 1 79 ? 15.069 -12.018 -13.874 1.00 89.12 79 LEU A C 1
ATOM 624 O O . LEU A 1 79 ? 15.339 -12.940 -13.100 1.00 89.12 79 LEU A O 1
ATOM 628 N N . GLY A 1 80 ? 13.843 -11.492 -13.938 1.00 82.94 80 GLY A N 1
ATOM 629 C CA . GLY A 1 80 ? 12.703 -11.933 -13.136 1.00 82.94 80 GLY A CA 1
ATOM 630 C C . GLY A 1 80 ? 12.649 -11.342 -11.726 1.00 82.94 80 GLY A C 1
ATOM 631 O O . GLY A 1 80 ? 11.934 -11.873 -10.873 1.00 82.94 80 GLY A O 1
ATOM 632 N N . GLU A 1 81 ? 13.374 -10.255 -11.453 1.00 88.44 81 GLU A N 1
ATOM 633 C CA . GLU A 1 81 ? 13.433 -9.648 -10.117 1.00 88.44 81 GLU A CA 1
ATOM 634 C C . GLU A 1 81 ? 12.080 -9.101 -9.645 1.00 88.44 81 GLU A C 1
ATOM 636 O O . GLU A 1 81 ? 11.842 -9.077 -8.443 1.00 88.44 81 GLU A O 1
ATOM 641 N N . CYS A 1 82 ? 11.150 -8.748 -10.545 1.00 77.12 82 CYS A N 1
ATOM 642 C CA . CYS A 1 82 ? 9.797 -8.330 -10.144 1.00 77.12 82 CYS A CA 1
ATOM 643 C C . CYS A 1 82 ? 9.085 -9.402 -9.294 1.00 77.12 82 CYS A C 1
ATOM 645 O O . CYS A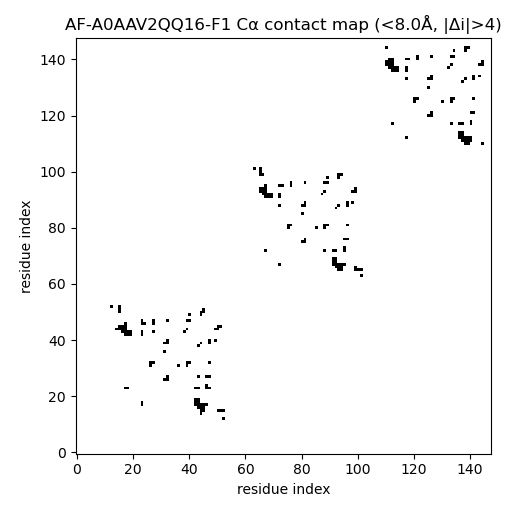 1 82 ? 8.307 -9.072 -8.407 1.00 77.12 82 CYS A O 1
ATOM 647 N N . TRP A 1 83 ? 9.386 -10.685 -9.529 1.00 76.25 83 TRP A N 1
ATOM 648 C CA . TRP A 1 83 ? 8.803 -11.814 -8.793 1.00 76.25 83 TRP A CA 1
ATOM 649 C C . TRP A 1 83 ? 9.726 -12.337 -7.694 1.00 76.25 83 TRP A C 1
ATOM 651 O O . TRP A 1 83 ? 9.265 -12.784 -6.648 1.00 76.25 83 TRP A O 1
ATOM 661 N N . ARG A 1 84 ? 11.042 -12.304 -7.934 1.00 71.00 84 ARG A N 1
ATOM 662 C CA . ARG A 1 84 ? 12.049 -12.821 -6.995 1.00 71.00 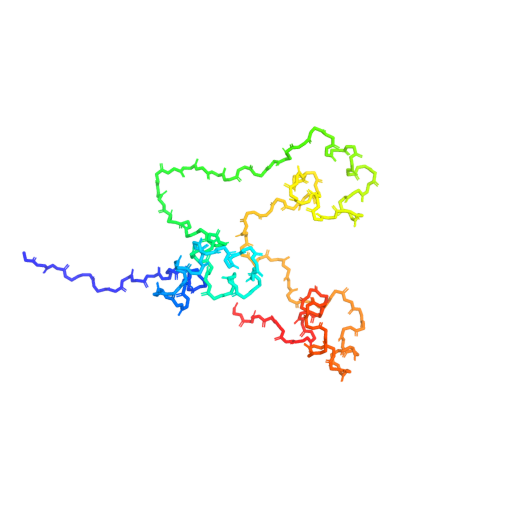84 ARG A CA 1
ATOM 663 C C . ARG A 1 84 ? 12.363 -11.847 -5.862 1.00 71.00 84 ARG A C 1
ATOM 665 O O . ARG A 1 84 ? 12.734 -12.290 -4.778 1.00 71.00 84 ARG A O 1
ATOM 672 N N . ASN A 1 85 ? 12.219 -10.548 -6.112 1.00 78.25 85 ASN A N 1
ATOM 673 C CA . ASN A 1 85 ? 12.502 -9.473 -5.170 1.00 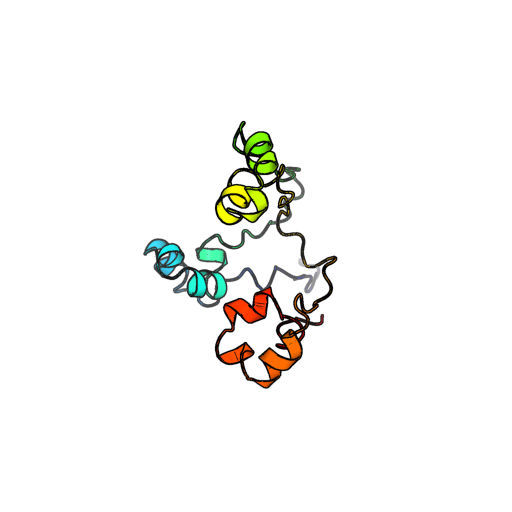78.25 85 ASN A CA 1
ATOM 674 C C . ASN A 1 85 ? 11.478 -8.320 -5.289 1.00 78.25 85 ASN A C 1
ATOM 676 O O . ASN A 1 85 ? 11.841 -7.169 -5.561 1.00 78.25 85 ASN A O 1
ATOM 680 N N . PRO A 1 86 ? 10.184 -8.615 -5.071 1.00 69.31 86 PRO A N 1
ATOM 681 C CA . PRO A 1 86 ? 9.092 -7.678 -5.320 1.00 69.31 86 PRO A CA 1
ATOM 682 C C . PRO A 1 86 ? 9.194 -6.417 -4.460 1.00 69.31 86 PRO A C 1
ATOM 684 O O . PRO A 1 86 ? 8.951 -5.325 -4.945 1.00 69.31 86 PRO A O 1
ATOM 687 N N . ASN A 1 87 ? 9.634 -6.514 -3.202 1.00 73.00 87 ASN A N 1
ATOM 688 C CA . ASN A 1 87 ? 9.744 -5.336 -2.331 1.00 73.00 87 ASN A CA 1
ATOM 689 C C . ASN A 1 87 ? 10.743 -4.304 -2.868 1.00 73.00 87 ASN A C 1
ATOM 691 O O . ASN A 1 87 ? 10.470 -3.103 -2.870 1.00 73.00 87 ASN A O 1
ATOM 695 N N . TYR A 1 88 ? 11.903 -4.772 -3.332 1.00 79.31 88 TYR A N 1
ATOM 696 C CA . TYR A 1 88 ? 12.917 -3.894 -3.900 1.00 79.31 88 TYR A CA 1
ATOM 697 C C . TYR A 1 88 ? 12.444 -3.324 -5.236 1.00 79.31 88 TYR A C 1
ATOM 699 O O . TYR A 1 88 ? 12.490 -2.115 -5.455 1.00 79.31 88 TYR A O 1
ATOM 707 N N . MET A 1 89 ? 11.923 -4.187 -6.105 1.00 87.31 89 MET A N 1
ATOM 708 C CA . MET A 1 89 ? 11.486 -3.776 -7.430 1.00 87.31 89 MET A CA 1
ATOM 709 C C . MET A 1 89 ? 10.270 -2.850 -7.395 1.00 87.31 89 MET A C 1
ATOM 711 O O . MET A 1 89 ? 10.241 -1.888 -8.140 1.00 87.31 89 MET A O 1
ATOM 715 N N . ASN A 1 90 ? 9.323 -3.026 -6.482 1.00 80.19 90 ASN A N 1
ATOM 716 C CA . ASN A 1 90 ? 8.174 -2.123 -6.367 1.00 80.19 90 ASN A CA 1
ATOM 717 C C . ASN A 1 90 ? 8.576 -0.748 -5.817 1.00 80.19 90 ASN A C 1
ATOM 719 O O . ASN A 1 90 ? 7.918 0.251 -6.085 1.00 80.19 90 ASN A O 1
ATOM 723 N N . THR A 1 91 ? 9.661 -0.692 -5.040 1.00 79.81 91 THR A N 1
ATOM 724 C CA . THR A 1 91 ? 10.177 0.560 -4.475 1.00 79.81 91 THR A CA 1
ATOM 725 C C . THR A 1 91 ? 10.994 1.344 -5.497 1.00 79.81 91 THR A C 1
ATOM 727 O O . THR A 1 91 ? 10.901 2.565 -5.545 1.00 79.81 91 THR A O 1
ATOM 730 N N . TYR A 1 92 ? 11.821 0.658 -6.290 1.00 83.88 92 TYR A N 1
ATOM 731 C CA . TYR A 1 92 ? 12.811 1.295 -7.167 1.00 83.88 92 TYR A CA 1
ATOM 732 C C . TYR A 1 92 ? 12.511 1.158 -8.658 1.00 83.88 92 TYR A C 1
ATOM 734 O O . TYR A 1 92 ? 13.059 1.915 -9.451 1.00 83.88 92 TYR A O 1
ATOM 742 N N . CYS A 1 93 ? 11.668 0.209 -9.041 1.00 88.75 93 CYS A N 1
ATOM 743 C CA . CYS A 1 93 ? 11.288 -0.104 -10.416 1.00 88.75 93 CYS A CA 1
ATOM 744 C C . CYS A 1 93 ? 9.762 -0.261 -10.593 1.00 88.75 93 CYS A C 1
ATOM 746 O O . CYS A 1 93 ? 9.316 -1.251 -11.191 1.00 88.75 93 CYS A O 1
ATOM 748 N N . PRO A 1 94 ? 8.937 0.650 -10.036 1.00 81.88 94 PRO A N 1
ATOM 749 C CA . PRO A 1 94 ? 7.493 0.477 -10.057 1.00 81.88 94 PRO A CA 1
ATOM 750 C C . PRO A 1 94 ? 6.885 0.542 -11.462 1.00 81.88 94 PRO A C 1
ATOM 752 O O . PRO A 1 94 ? 5.826 -0.039 -11.676 1.00 81.88 94 PRO A O 1
ATOM 755 N N . ASP A 1 95 ? 7.528 1.207 -12.422 1.00 84.31 95 ASP A N 1
ATOM 756 C CA . ASP A 1 95 ? 7.027 1.305 -13.798 1.00 84.31 95 ASP A CA 1
ATOM 757 C C . ASP A 1 95 ? 7.348 0.023 -14.560 1.00 84.31 95 ASP A C 1
ATOM 759 O O . ASP A 1 95 ? 6.451 -0.667 -15.042 1.00 84.31 95 ASP A O 1
ATOM 763 N N . THR A 1 96 ? 8.614 -0.403 -14.531 1.00 87.50 96 THR A N 1
ATOM 764 C CA . THR A 1 96 ? 9.034 -1.655 -15.170 1.00 87.50 96 THR A CA 1
ATOM 765 C C . THR A 1 96 ? 8.289 -2.877 -14.610 1.00 87.50 96 THR A C 1
ATOM 767 O O . THR A 1 96 ? 7.963 -3.796 -15.365 1.00 87.50 96 THR A O 1
ATOM 770 N N . CYS A 1 97 ? 8.015 -2.919 -13.302 1.00 82.81 97 CYS A N 1
ATOM 771 C CA . CYS A 1 9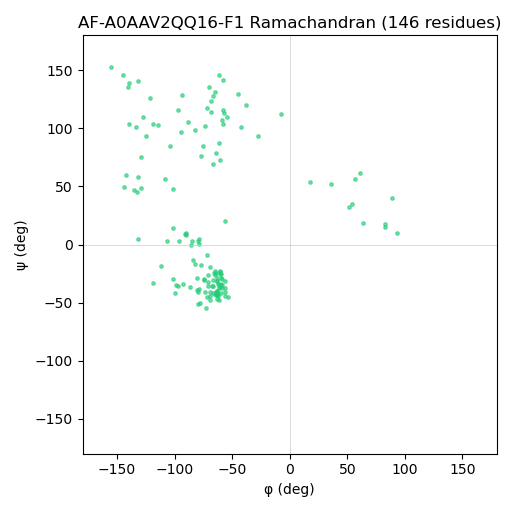7 ? 7.279 -4.028 -12.686 1.00 82.81 97 CYS A CA 1
ATOM 772 C C . CYS A 1 97 ? 5.758 -3.820 -12.646 1.00 82.81 97 CYS A C 1
ATOM 774 O O . CYS A 1 97 ? 5.061 -4.644 -12.057 1.00 82.81 97 CYS A O 1
ATOM 776 N N . ASN A 1 98 ? 5.236 -2.774 -13.298 1.00 77.38 98 ASN A N 1
ATOM 777 C CA . ASN A 1 98 ? 3.809 -2.443 -13.359 1.00 77.38 98 ASN A CA 1
ATOM 778 C C . ASN A 1 98 ? 3.141 -2.330 -11.977 1.00 77.38 98 ASN A C 1
ATOM 780 O O . ASN A 1 98 ? 1.976 -2.677 -11.803 1.00 77.38 98 ASN A O 1
ATOM 784 N N . THR A 1 99 ? 3.873 -1.834 -10.982 1.00 74.44 99 THR A N 1
ATOM 785 C CA . THR A 1 99 ? 3.344 -1.525 -9.645 1.00 74.44 99 THR A CA 1
ATOM 786 C C . THR A 1 99 ? 3.084 -0.038 -9.454 1.00 74.44 99 THR A C 1
ATOM 788 O O . THR A 1 99 ? 2.872 0.423 -8.332 1.00 74.44 99 THR A O 1
ATOM 791 N N . CYS A 1 100 ? 3.083 0.718 -10.550 1.00 67.38 100 CYS A N 1
ATOM 792 C CA . CYS A 1 100 ? 2.658 2.103 -10.626 1.00 67.38 100 CYS A CA 1
ATOM 793 C C . CYS A 1 100 ? 1.157 2.267 -10.369 1.00 67.38 100 CYS A C 1
ATOM 795 O O . CYS A 1 100 ? 0.393 2.631 -11.255 1.00 67.38 100 CYS A O 1
ATOM 797 N N . HIS A 1 101 ? 0.735 2.045 -9.129 1.00 58.94 101 HIS A N 1
ATOM 798 C CA . HIS A 1 101 ? -0.579 2.442 -8.652 1.00 58.94 101 HIS A CA 1
ATOM 799 C C . HIS A 1 101 ? -0.414 3.508 -7.568 1.00 58.94 101 HIS A C 1
ATOM 801 O O . HIS A 1 101 ? -0.087 3.185 -6.424 1.00 58.94 101 HIS A O 1
ATOM 807 N N . PRO A 1 102 ? -0.651 4.791 -7.886 1.00 49.44 102 PRO A N 1
ATOM 808 C CA . PRO A 1 102 ? -0.802 5.816 -6.869 1.00 49.44 102 PRO A CA 1
ATOM 809 C C . PRO A 1 102 ? -2.178 5.642 -6.233 1.00 49.44 102 PRO A C 1
ATOM 811 O O . PRO A 1 102 ? -3.119 6.263 -6.699 1.00 49.44 102 PRO A O 1
ATOM 814 N N . HIS A 1 103 ? -2.324 4.762 -5.236 1.00 44.81 103 HIS A N 1
ATOM 815 C CA . HIS A 1 103 ? -3.572 4.597 -4.471 1.00 44.81 103 HIS A CA 1
ATOM 816 C C . HIS A 1 103 ? -4.849 4.770 -5.320 1.00 44.81 103 HIS A C 1
ATOM 818 O O . HIS A 1 103 ? -5.728 5.564 -4.982 1.00 44.81 103 HIS A O 1
ATOM 824 N N . HIS A 1 104 ? -4.954 4.048 -6.439 1.00 39.84 104 HIS A N 1
ATOM 825 C CA . HIS A 1 104 ? -6.267 3.846 -7.026 1.00 39.84 104 HIS A CA 1
ATOM 826 C C . HIS A 1 104 ? -7.006 2.959 -6.036 1.00 39.84 104 HIS A C 1
ATOM 828 O O . HIS A 1 104 ? -6.588 1.831 -5.765 1.00 39.84 104 HIS A O 1
ATOM 834 N N . GLY A 1 105 ? -8.049 3.523 -5.427 1.00 35.03 105 GLY A N 1
ATOM 835 C CA . GLY A 1 105 ? -9.070 2.732 -4.774 1.00 35.03 105 GLY A CA 1
ATOM 836 C C . GLY A 1 105 ? -9.434 1.575 -5.690 1.00 35.03 105 GLY A C 1
ATOM 837 O O . GLY A 1 105 ? -9.587 1.773 -6.888 1.00 35.03 105 GLY A O 1
ATOM 838 N N . PHE A 1 106 ? -9.418 0.383 -5.106 1.00 38.44 106 PHE A N 1
ATOM 839 C CA . PHE A 1 106 ? -10.387 -0.691 -5.284 1.00 38.44 106 PHE A CA 1
ATOM 840 C C . PHE A 1 106 ? -11.303 -0.625 -6.517 1.00 38.44 106 PHE A C 1
ATOM 842 O O . PHE A 1 106 ? -12.516 -0.731 -6.400 1.00 38.44 106 PHE A O 1
ATOM 849 N N . GLU A 1 107 ? -10.743 -0.498 -7.707 1.00 47.97 107 GLU A N 1
ATOM 850 C CA . GLU A 1 107 ? -11.463 -0.743 -8.942 1.00 47.97 107 GLU A CA 1
ATOM 851 C C . GLU A 1 107 ? -10.623 -1.739 -9.736 1.00 47.97 107 GLU A C 1
ATOM 853 O O . GLU A 1 107 ? -9.507 -1.462 -10.173 1.00 47.97 107 GLU A O 1
ATOM 858 N N . ASP A 1 108 ? -11.189 -2.945 -9.804 1.0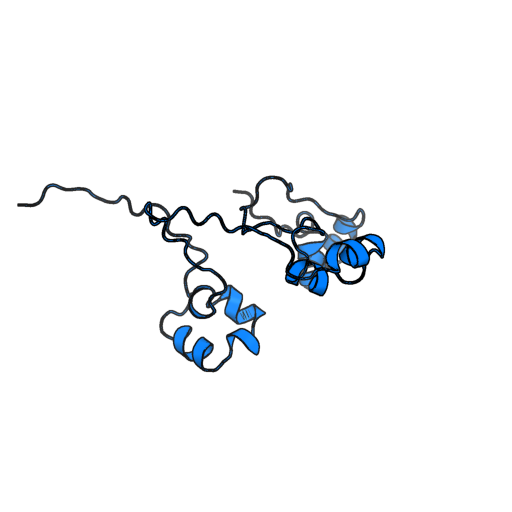0 47.31 108 ASP A N 1
ATOM 859 C CA . ASP A 1 108 ? -10.811 -4.095 -10.626 1.00 47.31 108 ASP A CA 1
ATOM 860 C C . ASP A 1 108 ? -9.795 -5.113 -10.079 1.00 47.31 108 ASP A C 1
ATOM 862 O O . ASP A 1 108 ? -9.047 -5.737 -10.829 1.00 47.31 108 ASP A O 1
ATOM 866 N N . ASN A 1 109 ? -9.890 -5.446 -8.788 1.00 45.72 109 ASN A N 1
ATOM 867 C CA . ASN A 1 109 ? -9.770 -6.854 -8.392 1.00 45.72 109 ASN A CA 1
ATOM 868 C C . ASN A 1 109 ? -10.883 -7.204 -7.411 1.00 45.72 109 ASN A C 1
ATOM 870 O O . ASN A 1 109 ? -10.837 -6.876 -6.228 1.00 45.72 109 ASN A O 1
ATOM 874 N N . ILE A 1 110 ? -11.901 -7.865 -7.963 1.00 56.84 110 ILE A N 1
ATOM 875 C CA . ILE A 1 110 ? -12.940 -8.594 -7.242 1.00 56.84 110 ILE A CA 1
ATOM 876 C C . ILE A 1 110 ? -12.269 -9.284 -6.061 1.00 56.84 110 ILE A C 1
ATOM 878 O O . ILE A 1 110 ? -11.351 -10.073 -6.270 1.00 56.84 110 ILE A O 1
ATOM 882 N N . CYS A 1 111 ? -12.708 -8.956 -4.846 1.00 70.75 111 CYS A N 1
ATOM 883 C CA . CYS A 1 111 ? -12.414 -9.734 -3.652 1.00 70.75 111 CYS A CA 1
ATOM 884 C C . CYS A 1 111 ? -12.559 -11.224 -3.987 1.00 70.75 111 CYS A C 1
ATOM 886 O O . CYS A 1 111 ? -13.669 -11.744 -4.114 1.00 70.75 111 CYS A O 1
ATOM 888 N N . ALA A 1 112 ? -11.433 -11.885 -4.195 1.00 78.12 112 ALA A N 1
ATOM 889 C CA . ALA A 1 112 ? -11.384 -13.246 -4.668 1.00 78.12 112 ALA A CA 1
ATOM 890 C C . ALA A 1 112 ? -10.209 -13.927 -3.998 1.00 78.12 112 ALA A C 1
ATOM 892 O O . ALA A 1 112 ? -9.173 -13.324 -3.724 1.00 78.12 112 ALA A O 1
ATOM 893 N N . ASP A 1 113 ? -10.389 -15.207 -3.738 1.00 82.56 113 ASP A N 1
ATOM 894 C CA . ASP A 1 113 ? -9.297 -16.042 -3.302 1.00 82.56 113 ASP A CA 1
ATOM 895 C C . ASP A 1 113 ? -8.323 -16.263 -4.457 1.00 82.56 113 ASP A C 1
ATOM 897 O O . ASP A 1 113 ? -8.708 -16.570 -5.587 1.00 82.56 113 ASP A O 1
ATOM 901 N N . HIS A 1 114 ? -7.040 -16.143 -4.154 1.00 79.31 114 HIS A N 1
ATOM 902 C CA . HIS A 1 114 ? -5.946 -16.332 -5.097 1.00 79.31 114 HIS A CA 1
ATOM 903 C C . HIS A 1 114 ? -5.361 -17.749 -5.028 1.00 79.31 114 HIS A C 1
ATOM 905 O O . HIS A 1 114 ? -4.402 -18.062 -5.735 1.00 79.31 114 HIS A O 1
ATOM 911 N N . HIS A 1 115 ? -5.941 -18.627 -4.201 1.00 84.81 115 HIS A N 1
ATOM 912 C CA . HIS A 1 115 ? -5.529 -20.019 -4.079 1.00 84.81 115 HIS A CA 1
ATOM 913 C C . HIS A 1 115 ? -6.728 -20.972 -3.953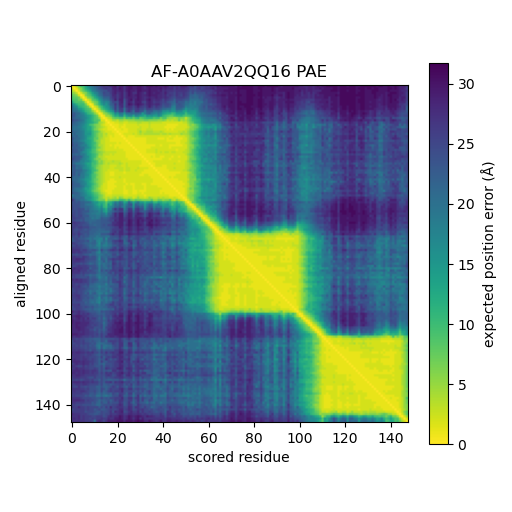 1.00 84.81 115 HIS A C 1
ATOM 915 O O . HIS A 1 115 ? -7.688 -20.714 -3.232 1.00 84.81 115 HIS A O 1
ATOM 921 N N . TYR A 1 116 ? -6.659 -22.126 -4.622 1.00 90.94 116 TYR A N 1
ATOM 922 C CA . TYR A 1 116 ? -7.753 -23.108 -4.655 1.00 90.94 116 TYR A CA 1
ATOM 923 C C . TYR A 1 116 ? -8.059 -23.734 -3.281 1.00 90.94 116 TYR A C 1
ATOM 925 O O . TYR A 1 116 ? -9.188 -24.143 -3.034 1.00 90.94 116 TYR A O 1
ATOM 933 N N . SER A 1 117 ? -7.072 -23.790 -2.379 1.00 93.19 117 SER A N 1
ATOM 934 C CA . SER A 1 117 ? -7.230 -24.288 -1.000 1.00 93.19 117 SER A CA 1
ATOM 935 C C . SER A 1 117 ? -7.734 -23.243 0.001 1.00 93.19 117 SER A C 1
ATOM 937 O O . SER A 1 117 ? -7.827 -23.558 1.182 1.00 93.19 117 SER A O 1
ATOM 939 N N . CYS A 1 118 ? -8.053 -22.011 -0.412 1.00 92.06 118 CYS A N 1
ATOM 940 C CA . CYS A 1 118 ? -8.464 -20.960 0.527 1.00 92.06 118 CYS A CA 1
ATOM 941 C C . CYS A 1 118 ? -9.674 -21.347 1.391 1.00 92.06 118 CYS A C 1
ATOM 943 O O . CYS A 1 118 ? -9.673 -21.063 2.587 1.00 92.06 118 CYS A O 1
ATOM 945 N N . SER A 1 119 ? -10.643 -22.070 0.820 1.00 94.94 119 SER A N 1
ATOM 946 C CA . SER A 1 119 ? -11.798 -22.588 1.564 1.00 94.94 119 SER A CA 1
ATOM 947 C C . SER A 1 119 ? -11.379 -23.580 2.654 1.00 94.94 119 SER A C 1
ATOM 949 O O . SER A 1 119 ? -11.813 -23.460 3.793 1.00 94.94 119 SER A O 1
ATOM 951 N N . GLU A 1 120 ? -10.502 -24.534 2.327 1.00 96.62 120 GLU A N 1
ATOM 952 C CA . GLU A 1 120 ? -9.999 -25.538 3.277 1.00 96.62 120 GLU A CA 1
ATOM 953 C C . GLU A 1 120 ? -9.192 -24.880 4.405 1.00 96.62 120 GLU A C 1
ATOM 955 O O . GLU A 1 120 ? -9.348 -25.201 5.580 1.00 96.62 120 GLU A O 1
ATOM 960 N N . TRP A 1 121 ? -8.339 -23.918 4.060 1.00 95.88 121 TRP A N 1
ATOM 961 C CA . TRP A 1 121 ? -7.543 -23.172 5.030 1.00 95.88 121 TRP A CA 1
ATOM 962 C C . TRP A 1 121 ? -8.417 -22.325 5.954 1.00 95.88 121 TRP A C 1
ATOM 964 O O . TRP A 1 121 ? -8.208 -22.315 7.168 1.00 95.88 121 TRP A O 1
ATOM 974 N N . ALA A 1 122 ? -9.437 -21.658 5.415 1.00 95.12 122 ALA A N 1
ATOM 975 C CA . ALA A 1 122 ? -10.396 -20.924 6.227 1.00 95.12 122 ALA A CA 1
ATOM 976 C C . ALA A 1 122 ? -11.171 -21.851 7.180 1.00 95.12 122 ALA A C 1
ATOM 978 O O . ALA A 1 122 ? -11.298 -21.524 8.361 1.00 95.12 122 ALA A O 1
ATOM 979 N N . GLU A 1 123 ? -11.606 -23.030 6.716 1.00 96.62 123 GLU A N 1
ATOM 980 C CA . GLU A 1 123 ? -12.243 -24.058 7.556 1.00 96.62 123 GLU A CA 1
ATOM 981 C C . GLU A 1 123 ? -11.319 -24.562 8.674 1.00 96.62 123 GLU A C 1
ATOM 983 O O . GLU A 1 123 ? -11.767 -24.781 9.801 1.00 96.62 123 GLU A O 1
ATOM 988 N N . HIS A 1 124 ? -10.018 -24.680 8.403 1.00 97.19 124 HIS A N 1
ATOM 989 C CA . HIS A 1 124 ? -9.007 -25.028 9.403 1.00 97.19 124 HIS A CA 1
ATOM 990 C C . HIS A 1 124 ? -8.584 -23.856 10.309 1.00 97.19 124 HIS A C 1
ATOM 992 O O . HIS A 1 124 ? -7.718 -24.020 11.169 1.00 97.19 124 HIS A O 1
ATOM 998 N N . GLY A 1 125 ? -9.219 -22.687 10.185 1.00 92.62 125 GLY A N 1
ATOM 999 C CA . GLY A 1 125 ? -9.006 -21.548 11.079 1.00 92.62 125 GLY A CA 1
ATOM 1000 C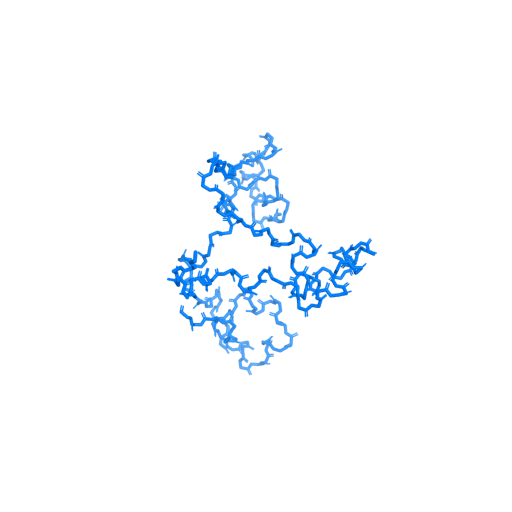 C . GLY A 1 125 ? -7.785 -20.692 10.741 1.00 92.62 125 GLY A C 1
ATOM 1001 O O . GLY A 1 125 ? -7.375 -19.857 11.553 1.00 92.62 125 GLY A O 1
ATOM 1002 N N . GLU A 1 126 ? -7.223 -20.836 9.540 1.00 95.06 126 GLU A N 1
ATOM 1003 C CA . GLU A 1 126 ? -6.047 -20.082 9.089 1.00 95.06 126 GLU A CA 1
ATOM 1004 C C . GLU A 1 126 ? -6.288 -18.568 9.079 1.00 95.06 126 GLU A C 1
ATOM 1006 O O . GLU A 1 126 ? -5.358 -17.789 9.272 1.00 95.06 126 GLU A O 1
ATOM 1011 N N . CYS A 1 127 ? -7.540 -18.120 8.955 1.00 90.88 127 CYS A N 1
ATOM 1012 C CA . CYS A 1 127 ? -7.890 -16.701 9.057 1.00 90.88 127 CYS A CA 1
ATOM 1013 C C . CYS A 1 127 ? -7.506 -16.083 10.414 1.00 90.88 127 CYS A C 1
ATOM 1015 O O . CYS A 1 127 ? -7.236 -14.887 10.488 1.00 90.88 127 CYS A O 1
ATOM 1017 N N . LEU A 1 128 ? -7.485 -16.887 11.486 1.00 89.69 128 LEU A N 1
ATOM 1018 C CA . LEU A 1 128 ? -7.093 -16.457 12.831 1.00 89.69 128 LEU A CA 1
ATOM 1019 C C . LEU A 1 128 ? -5.632 -16.794 13.141 1.00 89.69 128 LEU A C 1
ATOM 1021 O O . LEU A 1 128 ? -4.965 -16.032 13.838 1.00 89.69 128 LEU A O 1
ATOM 1025 N N . LEU A 1 129 ? -5.149 -17.937 12.647 1.00 87.81 129 LEU A N 1
ATOM 1026 C CA . LEU A 1 129 ? -3.796 -18.426 12.919 1.00 87.81 129 LEU A CA 1
ATOM 1027 C C . LEU A 1 129 ? -2.739 -17.714 12.066 1.00 87.81 129 LEU A C 1
ATOM 1029 O O . LEU A 1 129 ? -1.672 -17.384 12.577 1.00 87.81 129 LEU A O 1
ATOM 1033 N N . ASN A 1 130 ? -3.056 -17.428 10.801 1.00 82.81 130 ASN A N 1
ATOM 1034 C CA . ASN A 1 130 ? -2.171 -16.815 9.811 1.00 82.81 130 ASN A CA 1
ATOM 1035 C C . ASN A 1 130 ? -2.852 -15.640 9.072 1.00 82.81 130 ASN A C 1
ATOM 1037 O O . ASN A 1 130 ? -2.920 -15.616 7.838 1.00 82.81 130 ASN A O 1
ATOM 1041 N N . PRO A 1 131 ? -3.321 -14.609 9.803 1.00 74.19 131 PRO A N 1
ATOM 1042 C CA . PRO A 1 131 ? -4.152 -13.540 9.249 1.00 74.19 131 PRO A CA 1
ATOM 1043 C C . PRO A 1 131 ? -3.459 -12.733 8.144 1.00 74.19 131 PRO A C 1
ATOM 1045 O O . PRO A 1 131 ? -4.112 -12.339 7.186 1.00 74.19 131 PRO A O 1
ATOM 1048 N N . ALA A 1 132 ? -2.141 -12.520 8.229 1.00 72.81 132 ALA A N 1
ATOM 1049 C CA . ALA A 1 132 ? -1.388 -11.782 7.210 1.00 72.81 132 ALA A CA 1
ATOM 1050 C C . ALA A 1 132 ? -1.241 -12.559 5.890 1.00 72.81 132 ALA A C 1
ATOM 1052 O O . ALA A 1 132 ? -1.273 -11.975 4.811 1.00 72.81 132 ALA A O 1
ATOM 1053 N N . PHE A 1 133 ? -1.089 -13.884 5.965 1.00 81.50 133 PHE A N 1
ATOM 1054 C CA . PHE A 1 133 ? -1.037 -14.730 4.774 1.00 81.50 133 PHE A CA 1
ATOM 1055 C C . PHE A 1 133 ? -2.420 -14.819 4.130 1.00 81.50 133 PHE A C 1
ATOM 1057 O O . PHE A 1 133 ? -2.563 -14.650 2.918 1.00 81.50 133 PHE A O 1
ATOM 1064 N N . MET A 1 134 ? -3.442 -15.039 4.955 1.00 86.38 134 MET A N 1
ATOM 1065 C CA . MET A 1 134 ? -4.806 -15.208 4.484 1.00 86.38 134 MET A CA 1
ATOM 1066 C C . MET A 1 134 ? -5.425 -13.912 3.958 1.00 86.38 134 MET A C 1
ATOM 1068 O O . MET A 1 134 ? -6.190 -13.974 3.008 1.00 86.38 134 MET A O 1
ATOM 1072 N N . SER A 1 135 ? -5.081 -12.737 4.489 1.00 79.56 135 SER A N 1
ATOM 1073 C CA . SER A 1 135 ? -5.586 -11.465 3.949 1.00 79.56 135 SER A CA 1
ATOM 1074 C C . SER A 1 135 ? -5.065 -11.172 2.542 1.00 79.56 135 SER A C 1
ATOM 1076 O O . SER A 1 135 ? -5.761 -10.543 1.752 1.00 79.56 135 SER A O 1
ATOM 1078 N N . HIS A 1 136 ? -3.861 -11.643 2.215 1.00 77.81 136 HIS A N 1
ATOM 1079 C CA . HIS A 1 136 ? -3.259 -11.449 0.899 1.00 77.81 136 HIS A CA 1
ATOM 1080 C C . HIS A 1 136 ? -3.677 -12.520 -0.113 1.00 77.81 136 HIS A C 1
ATOM 1082 O O . HIS A 1 136 ? -3.845 -12.219 -1.288 1.00 77.81 136 HIS A O 1
ATOM 1088 N N . ASN A 1 137 ? -3.833 -13.772 0.329 1.00 80.75 137 ASN A N 1
ATOM 1089 C CA . ASN A 1 137 ? -4.085 -14.903 -0.569 1.00 80.75 137 ASN A CA 1
ATOM 1090 C C . ASN A 1 137 ? -5.549 -15.337 -0.602 1.00 80.75 137 ASN A C 1
ATOM 1092 O O . ASN A 1 137 ? -5.998 -15.871 -1.609 1.00 80.75 137 ASN A O 1
ATOM 1096 N N . CYS A 1 138 ? -6.275 -15.143 0.493 1.00 90.69 138 CYS A N 1
ATOM 1097 C CA . CYS A 1 138 ? -7.621 -15.664 0.700 1.00 90.69 138 CYS A CA 1
ATOM 1098 C C . CYS A 1 138 ? -8.579 -14.616 1.307 1.00 90.69 138 CYS A C 1
ATOM 1100 O O . CYS A 1 138 ? -9.259 -14.901 2.305 1.00 90.69 138 CYS A O 1
ATOM 1102 N N . PRO A 1 139 ? -8.615 -13.375 0.778 1.00 83.75 139 PRO A N 1
ATOM 1103 C CA . PRO A 1 139 ? -9.414 -12.306 1.368 1.00 83.75 139 PRO A CA 1
ATOM 1104 C C . PRO A 1 139 ? -10.917 -12.621 1.338 1.00 83.75 139 PRO A C 1
ATOM 1106 O O . PRO A 1 139 ? -11.633 -12.236 2.264 1.00 83.75 139 PRO A O 1
ATOM 1109 N N . TYR A 1 140 ? -11.385 -13.368 0.330 1.00 85.81 140 TYR A N 1
ATOM 1110 C CA . TYR A 1 140 ? -12.783 -13.773 0.204 1.00 85.81 140 TYR A CA 1
ATOM 1111 C C . TYR A 1 140 ? -13.146 -14.856 1.226 1.00 85.81 140 TYR A C 1
ATOM 1113 O O . TYR A 1 140 ? -14.047 -14.650 2.040 1.00 85.81 140 TYR A O 1
ATOM 1121 N N . SER A 1 141 ? -12.402 -15.968 1.263 1.00 91.31 141 SER A N 1
ATOM 1122 C CA . SER A 1 141 ? -12.638 -17.072 2.207 1.00 91.31 141 SER A CA 1
ATOM 1123 C C . SER A 1 141 ? -12.552 -16.636 3.674 1.00 91.31 141 SER A C 1
ATOM 1125 O O . SER A 1 141 ? -13.242 -17.195 4.525 1.00 91.31 141 SER A O 1
ATOM 1127 N N . CYS A 1 142 ? -11.747 -15.616 3.987 1.00 89.38 142 CYS A N 1
ATOM 1128 C CA . CYS A 1 142 ? -11.642 -15.074 5.341 1.00 89.38 142 CYS A CA 1
ATOM 1129 C C . CYS A 1 142 ? -12.595 -13.919 5.653 1.00 89.38 142 CYS A C 1
ATOM 1131 O O . CYS A 1 142 ? -12.460 -13.306 6.713 1.00 89.38 142 CYS A O 1
ATOM 1133 N N . ASN A 1 143 ? -13.558 -13.623 4.773 1.00 84.38 143 ASN A N 1
ATOM 1134 C CA . ASN A 1 143 ? -14.497 -12.507 4.923 1.00 84.38 143 ASN A CA 1
ATOM 1135 C C . ASN A 1 143 ? -13.791 -11.168 5.206 1.00 84.38 143 ASN A C 1
ATOM 1137 O O . ASN A 1 143 ? -14.304 -10.323 5.936 1.00 84.38 143 ASN A O 1
ATOM 1141 N N . MET A 1 144 ? -12.588 -10.979 4.661 1.00 77.75 144 MET A N 1
ATOM 1142 C CA . MET A 1 144 ? -11.781 -9.774 4.875 1.00 77.75 144 MET A CA 1
ATOM 1143 C C . MET A 1 144 ? -12.059 -8.688 3.838 1.00 77.75 144 MET A C 1
ATOM 1145 O O . MET A 1 144 ? -11.358 -7.681 3.773 1.00 77.75 144 MET A O 1
ATOM 1149 N N . CYS A 1 145 ? -13.095 -8.881 3.036 1.00 76.38 145 CYS A N 1
ATOM 1150 C CA . CYS A 1 145 ? -13.507 -7.930 2.031 1.00 76.38 145 CYS A CA 1
ATOM 1151 C C . CYS A 1 145 ? -14.582 -7.005 2.576 1.00 76.38 145 CYS A C 1
ATOM 1153 O O . CYS A 1 145 ? -15.602 -7.456 3.097 1.00 76.38 145 CYS A O 1
ATOM 1155 N N . ALA A 1 146 ? -14.357 -5.704 2.415 1.00 57.75 146 ALA A N 1
ATOM 1156 C CA . ALA A 1 146 ? -15.426 -4.730 2.509 1.00 57.75 146 ALA A CA 1
ATOM 1157 C C . ALA A 1 146 ? -16.301 -4.889 1.260 1.00 57.75 146 ALA A C 1
ATOM 1159 O O . ALA A 1 146 ? -15.813 -4.753 0.140 1.00 57.75 146 ALA A O 1
ATOM 1160 N N . ILE A 1 147 ? -17.567 -5.245 1.459 1.00 43.28 147 ILE A N 1
ATOM 1161 C CA . ILE A 1 147 ? -18.587 -5.135 0.420 1.00 43.28 147 ILE A CA 1
ATOM 1162 C C . ILE A 1 147 ? -19.251 -3.782 0.665 1.00 43.28 147 ILE A C 1
ATOM 1164 O O . ILE A 1 147 ? -20.090 -3.676 1.559 1.00 43.28 147 ILE A O 1
ATOM 1168 N N . GLU A 1 148 ? -18.826 -2.755 -0.062 1.00 35.78 148 GLU A N 1
ATOM 1169 C CA . GLU A 1 148 ? -19.565 -1.493 -0.194 1.00 35.78 148 GLU A CA 1
ATOM 1170 C C . GLU A 1 148 ? -19.693 -1.139 -1.674 1.00 35.78 148 GLU A C 1
ATOM 1172 O O . GLU A 1 148 ? -18.650 -1.129 -2.366 1.00 35.78 148 GLU A O 1
#

InterPro domains:
  IPR003582 ShKT domain [PF01549] (16-51)
  IPR003582 ShKT domain [PF01549] (65-100)
  IPR003582 ShKT domain [PF01549] (111-145)
  IPR003582 ShKT domain [PS51670] (16-51)
  IPR003582 ShKT domain [PS51670] (66-100)
  IPR003582 ShKT domain [PS51670] (111-145)
  IPR003582 ShKT domain [SM00254] (15-52)
  IPR003582 ShKT domain [SM00254] (65-101)
  IPR003582 ShKT domain [SM00254] (110-146)

Foldseek 3Di:
DDDDDPDPPPDDPPQQDAQCVPCLLVCLVVVCCPVVVVVSCRRPVNSVVVDDRPPPPVPDPPPPDDAAQDPCLLVCVVVVCCPVPVPVCCVHPCPSSVVPDPPPPDDDDDQAAQDPCLLVCVVVVCCPVPVVVCVVHPCPNSVVDDDD